Protein AF-A0A2M8ESU0-F1 (afdb_monomer_lite)

InterPro domains:
  IPR000792 Transcription regulator LuxR, C-terminal [PF00196] (25-89)
  IPR000792 Transcription regulator LuxR, C-terminal [PR00038] (26-40)
  IPR000792 Transcription regulator LuxR, C-terminal [PR00038] (40-56)
  IPR000792 Transcription regulator LuxR, C-terminal [PR00038] (56-68)
  IPR000792 Transcription regulator LuxR, C-terminal [PS50043] (19-93)
  IPR000792 Transcription regulator LuxR, C-terminal [SM00421] (23-89)
  IPR000792 Transcription regulator LuxR, C-terminal [cd06170] (26-91)
  IPR016032 Signal transduction response regulator, C-terminal effector [SSF46894] (18-96)
  IPR036388 Winged helix-like DNA-binding domain superfamily [G3DSA:1.10.10.10] (21-96)

Secondary structure (DSSP, 8-state):
--------------------S---SS-HHHHHHHHHHHTT--HHHHHHHHTS-HHHHHHHHT--S-TT----HHHHHT-SSHHHHHHHHHHTTSS-GGG-

pLDDT: mean 72.71, std 17.54, range [35.94, 91.88]

Foldseek 3Di:
DDDDDDDDDDDDPDPDPDDDDDDPLDDPLLLLLLLCVLVVDQLCRSCVVVVHHSVVSVCQQQDDPDPPPRGHLCVSQVHDDSVSSSVSCCVVVSDPPVSD

Sequence (100 aa):
MTFIEGEPILRQAETSELSGGEKPLLTPQDREILKLAARGLSNRQIGKELGIAQQTVKNHFSQRFEATGRGGIFEKLGVQSRTEAVIKAIRLGYIKIEEI

Structure (mmCIF, N/CA/C/O backbone):
data_AF-A0A2M8ESU0-F1
#
_entry.id   AF-A0A2M8ESU0-F1
#
loop_
_atom_site.group_PDB
_atom_site.id
_atom_site.type_symbol
_atom_site.label_atom_id
_atom_site.label_alt_id
_atom_site.label_comp_id
_atom_site.label_asym_id
_atom_site.label_entity_id
_atom_site.label_seq_id
_atom_site.pdbx_PDB_ins_code
_atom_site.Cartn_x
_atom_site.Cartn_y
_atom_site.Cartn_z
_atom_site.occupancy
_atom_site.B_iso_or_equiv
_atom_site.auth_seq_id
_atom_site.auth_comp_id
_atom_site.auth_asym_id
_atom_site.auth_atom_id
_atom_site.pdbx_PDB_model_num
ATOM 1 N N . MET A 1 1 ? -14.004 -62.456 13.436 1.00 39.44 1 MET A N 1
ATOM 2 C CA . MET A 1 1 ? -13.439 -62.537 12.073 1.00 39.44 1 MET A CA 1
ATOM 3 C C . MET A 1 1 ? -13.987 -61.345 11.312 1.00 39.44 1 MET A C 1
ATOM 5 O O . MET A 1 1 ? -15.188 -61.286 11.096 1.00 39.44 1 MET A O 1
ATOM 9 N N . THR A 1 2 ? -13.148 -60.337 11.086 1.00 37.50 2 THR A N 1
ATOM 10 C CA . THR A 1 2 ? -13.550 -59.008 10.606 1.00 37.50 2 THR A CA 1
ATOM 11 C C . THR A 1 2 ? -13.643 -59.011 9.084 1.00 37.50 2 THR A C 1
ATOM 13 O O . THR A 1 2 ? -12.663 -59.339 8.421 1.00 37.50 2 THR A O 1
ATOM 16 N N . PHE A 1 3 ? -14.813 -58.651 8.559 1.00 47.41 3 PHE A N 1
ATOM 17 C CA . PHE A 1 3 ? -15.041 -58.355 7.148 1.00 47.41 3 PHE A CA 1
ATOM 18 C C . PHE A 1 3 ? -15.079 -56.834 6.955 1.00 47.41 3 PHE A C 1
ATOM 20 O O . PHE A 1 3 ? -15.617 -56.103 7.785 1.00 47.41 3 PHE A O 1
ATOM 27 N N . ILE A 1 4 ? -14.444 -56.405 5.873 1.00 57.47 4 ILE A N 1
ATOM 28 C CA . ILE A 1 4 ? -14.199 -55.042 5.393 1.00 57.47 4 ILE A CA 1
ATOM 29 C C . ILE A 1 4 ? -15.128 -54.821 4.198 1.00 57.47 4 ILE A C 1
ATOM 31 O O . ILE A 1 4 ? -15.107 -55.669 3.317 1.00 57.47 4 ILE A O 1
ATOM 35 N N . GLU A 1 5 ? -15.867 -53.709 4.144 1.00 48.69 5 GLU A N 1
ATOM 36 C CA . GLU A 1 5 ? -16.535 -53.176 2.938 1.00 48.69 5 GLU A CA 1
ATOM 37 C C . GLU A 1 5 ? -16.553 -51.629 3.022 1.00 48.69 5 GLU A C 1
ATOM 39 O O . GLU A 1 5 ? -16.657 -51.078 4.120 1.00 48.69 5 GLU A O 1
ATOM 44 N N . GLY A 1 6 ? -16.380 -50.963 1.870 1.00 46.53 6 GLY A N 1
ATOM 45 C CA . GLY A 1 6 ? -16.054 -49.537 1.655 1.00 46.53 6 GLY A CA 1
ATOM 46 C C . GLY A 1 6 ? -17.063 -48.504 2.183 1.00 46.53 6 GLY A C 1
ATOM 47 O O . GLY A 1 6 ? -18.104 -48.844 2.728 1.00 46.53 6 GLY A O 1
ATOM 48 N N . GLU A 1 7 ? -16.824 -47.193 2.116 1.00 55.31 7 GLU A N 1
ATOM 49 C CA . GLU A 1 7 ? -16.244 -46.368 1.043 1.00 55.31 7 GLU A CA 1
ATOM 50 C C . GLU A 1 7 ? -15.656 -45.049 1.618 1.00 55.31 7 GLU A C 1
ATOM 52 O O . GLU A 1 7 ? -15.979 -44.663 2.747 1.00 55.31 7 GLU A O 1
ATOM 57 N N . PRO A 1 8 ? -14.805 -44.328 0.859 1.00 52.59 8 PRO A N 1
ATOM 58 C CA . PRO A 1 8 ? -14.076 -43.152 1.316 1.00 52.59 8 PRO A CA 1
ATOM 59 C C . PRO A 1 8 ? -14.917 -41.874 1.193 1.00 52.59 8 PRO A C 1
ATOM 61 O O . PRO A 1 8 ? -15.457 -41.566 0.132 1.00 52.59 8 PRO A O 1
ATOM 64 N N . ILE A 1 9 ? -14.944 -41.050 2.242 1.00 54.03 9 ILE A N 1
ATOM 65 C CA . ILE A 1 9 ? -15.384 -39.653 2.134 1.00 54.03 9 ILE A CA 1
ATOM 66 C C . ILE A 1 9 ? -14.164 -38.731 2.071 1.00 54.03 9 ILE A C 1
ATOM 68 O O . ILE A 1 9 ? -13.645 -38.260 3.078 1.00 54.03 9 ILE A O 1
ATOM 72 N N . LEU A 1 10 ? -13.698 -38.479 0.847 1.00 59.00 10 LEU A N 1
ATOM 73 C CA . LEU A 1 10 ? -12.914 -37.285 0.529 1.00 59.00 10 LEU A CA 1
ATOM 74 C C . LEU A 1 10 ? -13.850 -36.073 0.396 1.00 59.00 10 LEU A C 1
ATOM 76 O O . LEU A 1 10 ? -14.958 -36.211 -0.117 1.00 59.00 10 LEU A O 1
ATOM 80 N N . ARG A 1 11 ? -13.314 -34.886 0.720 1.00 52.31 11 ARG A N 1
ATOM 81 C CA . ARG A 1 11 ? -13.920 -33.533 0.781 1.00 52.31 11 ARG A CA 1
ATOM 82 C C . ARG A 1 11 ? -14.453 -33.222 2.177 1.00 52.31 11 ARG A C 1
ATOM 84 O O . ARG A 1 11 ? -15.572 -33.566 2.509 1.00 52.31 11 ARG A O 1
ATOM 91 N N . GLN A 1 12 ? -13.704 -32.512 3.006 1.00 46.97 12 GLN A N 1
ATOM 92 C CA . GLN A 1 12 ? -13.191 -31.188 2.670 1.00 46.97 12 GLN A CA 1
ATOM 93 C C . GLN A 1 12 ? -11.705 -31.096 3.003 1.00 46.97 12 GLN A C 1
ATOM 95 O O . GLN A 1 12 ? -11.319 -31.149 4.164 1.00 46.97 12 GLN A O 1
ATOM 100 N N . ALA A 1 13 ? -10.883 -30.942 1.965 1.00 44.47 13 ALA A N 1
ATOM 101 C CA . ALA A 1 13 ? -9.545 -30.406 2.122 1.00 44.47 13 ALA A CA 1
ATOM 102 C C . ALA A 1 13 ? -9.678 -29.053 2.830 1.00 44.47 13 ALA A C 1
ATOM 104 O O . ALA A 1 13 ? -10.224 -28.111 2.258 1.00 44.47 13 ALA A O 1
ATOM 105 N N . GLU A 1 14 ? -9.320 -29.018 4.111 1.00 45.72 14 GLU A N 1
ATOM 106 C CA . GLU A 1 14 ? -8.211 -28.216 4.633 1.00 45.72 14 GLU A CA 1
ATOM 107 C C . GLU A 1 14 ? -7.811 -27.054 3.713 1.00 45.72 14 GLU A C 1
ATOM 109 O O . GLU A 1 14 ? -6.707 -26.978 3.175 1.00 45.72 14 GLU A O 1
ATOM 114 N N . THR A 1 15 ? -8.732 -26.120 3.487 1.00 45.09 15 THR A N 1
ATOM 115 C CA . THR A 1 15 ? -8.370 -24.854 2.874 1.00 45.09 15 THR A CA 1
ATOM 116 C C . THR A 1 15 ? -7.737 -23.991 3.947 1.00 45.09 15 THR A C 1
ATOM 118 O O . THR A 1 15 ? -8.431 -23.350 4.735 1.00 45.09 15 THR A O 1
ATOM 121 N N . SER A 1 16 ? -6.410 -23.934 3.857 1.00 49.97 16 SER A N 1
ATOM 122 C CA . SER A 1 16 ? -5.547 -22.850 4.318 1.00 49.97 16 SER A CA 1
ATOM 123 C C . SER A 1 16 ? -4.972 -22.974 5.728 1.00 49.97 16 SER A C 1
ATOM 125 O O . SER A 1 16 ? -4.952 -22.004 6.484 1.00 49.97 16 SER A O 1
ATOM 127 N N . GLU A 1 17 ? -4.345 -24.113 6.013 1.00 48.38 17 GLU A N 1
ATOM 128 C CA . GLU A 1 17 ? -3.097 -24.103 6.780 1.00 48.38 17 GLU A CA 1
ATOM 129 C C . GLU A 1 17 ? -1.933 -23.691 5.855 1.00 48.38 17 GLU A C 1
ATOM 131 O O . GLU A 1 17 ? -1.261 -24.502 5.227 1.00 48.38 17 GLU A O 1
ATOM 136 N N . LEU A 1 18 ? -1.727 -22.380 5.739 1.00 52.53 18 LEU A N 1
ATOM 137 C CA . LEU A 1 18 ? -0.484 -21.728 5.315 1.00 52.53 18 LEU A CA 1
ATOM 138 C C . LEU A 1 18 ? -0.310 -20.584 6.321 1.00 52.53 18 LEU A C 1
ATOM 140 O O . LEU A 1 18 ? -1.234 -19.800 6.500 1.00 52.53 18 LEU A O 1
ATOM 144 N N . SER A 1 19 ? 0.784 -20.342 7.020 1.00 46.31 19 SER A N 1
ATOM 145 C CA . SER A 1 19 ? 2.117 -20.918 7.127 1.00 46.31 19 SER A CA 1
ATOM 146 C C . SER A 1 19 ? 2.690 -20.280 8.407 1.00 46.31 19 SER A C 1
ATOM 148 O O . SER A 1 19 ? 2.270 -19.184 8.792 1.00 46.31 19 SER A O 1
ATOM 150 N N . GLY A 1 20 ? 3.588 -20.968 9.108 1.00 35.94 20 GLY A N 1
ATOM 151 C CA . GLY A 1 20 ? 4.032 -20.609 10.454 1.00 35.94 20 GLY A CA 1
ATOM 152 C C . GLY A 1 20 ? 4.601 -19.193 10.622 1.00 35.94 20 GLY A C 1
ATOM 153 O O . GLY A 1 20 ? 5.204 -18.638 9.717 1.00 35.94 20 GLY A O 1
ATOM 154 N N . GLY A 1 21 ? 4.427 -18.641 11.827 1.00 37.91 21 GLY A N 1
ATOM 155 C CA . GLY A 1 21 ? 5.439 -17.879 12.578 1.00 37.91 21 GLY A CA 1
ATOM 156 C C . GLY A 1 21 ? 6.119 -16.639 11.980 1.00 37.91 21 GLY A C 1
ATOM 157 O O . GLY A 1 21 ? 6.928 -16.032 12.679 1.00 37.91 21 GLY A O 1
ATOM 158 N N . GLU A 1 22 ? 5.820 -16.216 10.758 1.00 42.72 22 GLU A N 1
ATOM 159 C CA . GLU A 1 22 ? 6.433 -15.048 10.130 1.00 42.72 22 GLU A CA 1
ATOM 160 C C . GLU A 1 22 ? 5.439 -13.886 10.142 1.00 42.72 22 GLU A C 1
ATOM 162 O O . GLU A 1 22 ? 4.298 -14.000 9.690 1.00 42.72 22 GLU A O 1
ATOM 167 N N . LYS A 1 23 ? 5.848 -12.739 10.698 1.00 51.38 23 LYS A N 1
ATOM 168 C CA . LYS A 1 23 ? 5.019 -11.527 10.672 1.00 51.38 23 LYS A CA 1
ATOM 169 C C . LYS A 1 23 ? 4.596 -11.261 9.223 1.00 51.38 23 LYS A C 1
ATOM 171 O O . LYS A 1 23 ? 5.471 -11.237 8.358 1.00 51.38 23 LYS A O 1
ATOM 176 N N . PRO A 1 24 ? 3.305 -11.010 8.945 1.00 57.66 24 PRO A N 1
ATOM 177 C CA . PRO A 1 24 ? 2.861 -10.779 7.581 1.00 57.66 24 PRO A CA 1
ATOM 178 C C . PRO A 1 24 ? 3.644 -9.599 6.995 1.00 57.66 24 PRO A C 1
ATOM 180 O O . PRO A 1 24 ? 3.640 -8.502 7.561 1.00 57.66 24 PRO A O 1
ATOM 183 N N . LEU A 1 25 ? 4.339 -9.848 5.878 1.00 69.31 25 LEU A N 1
ATOM 184 C CA . LEU A 1 25 ? 5.132 -8.845 5.158 1.00 69.31 25 LEU A CA 1
ATOM 185 C C . LEU A 1 25 ? 4.279 -7.616 4.817 1.00 69.31 25 LEU A C 1
ATOM 187 O O . LEU A 1 25 ? 4.773 -6.495 4.872 1.00 69.31 25 LEU A O 1
ATOM 191 N N . LEU A 1 26 ? 2.987 -7.821 4.534 1.00 74.12 26 LEU A N 1
ATOM 192 C CA . LEU A 1 26 ? 2.003 -6.775 4.260 1.00 74.12 26 LEU A CA 1
ATOM 193 C C . LEU A 1 26 ? 1.067 -6.533 5.448 1.00 74.12 26 LEU A C 1
ATOM 195 O O . LEU A 1 26 ? 0.476 -7.468 6.001 1.00 74.12 26 LEU A O 1
ATOM 199 N N . THR A 1 27 ? 0.851 -5.260 5.780 1.00 81.25 27 THR A N 1
ATOM 200 C CA . THR A 1 27 ? -0.163 -4.865 6.766 1.00 81.25 27 THR A CA 1
ATOM 201 C C . THR A 1 27 ? -1.581 -5.089 6.211 1.00 81.25 27 THR A C 1
ATOM 203 O O . THR A 1 27 ? -1.762 -5.206 4.996 1.00 81.25 27 THR A O 1
ATOM 206 N N . PRO A 1 28 ? -2.624 -5.142 7.060 1.00 80.00 28 PRO A N 1
ATOM 207 C CA . PRO A 1 28 ? -4.008 -5.212 6.587 1.00 80.00 28 PRO A CA 1
ATOM 208 C C . PRO A 1 28 ? -4.381 -4.072 5.630 1.00 80.00 28 PRO A C 1
ATOM 210 O O . PRO A 1 28 ? -5.050 -4.313 4.631 1.00 80.00 28 PRO A O 1
ATOM 213 N N . GLN A 1 29 ? -3.887 -2.858 5.892 1.00 80.94 29 GLN A N 1
ATOM 214 C CA . GLN A 1 29 ? -4.101 -1.702 5.019 1.00 80.94 29 GLN A CA 1
ATOM 215 C C . GLN A 1 29 ? -3.400 -1.868 3.669 1.00 80.94 29 GLN A C 1
ATOM 217 O O . GLN A 1 29 ? -3.984 -1.556 2.635 1.00 80.94 29 GLN A O 1
ATOM 222 N N . ASP A 1 30 ? -2.179 -2.409 3.658 1.00 83.50 30 ASP A N 1
ATOM 223 C CA . ASP A 1 30 ? -1.448 -2.678 2.416 1.00 83.50 30 ASP A CA 1
ATOM 224 C C . ASP A 1 30 ? -2.202 -3.675 1.525 1.00 83.50 30 ASP A C 1
ATOM 226 O O . ASP A 1 30 ? -2.274 -3.494 0.307 1.00 83.50 30 ASP A O 1
ATOM 230 N N . ARG A 1 31 ? -2.801 -4.710 2.132 1.00 86.31 31 ARG A N 1
ATOM 231 C CA . ARG A 1 31 ? -3.641 -5.675 1.409 1.00 86.31 31 ARG A CA 1
ATOM 232 C C . ARG A 1 31 ? -4.863 -5.000 0.805 1.00 86.31 31 ARG A C 1
ATOM 234 O O . ARG A 1 31 ? -5.148 -5.225 -0.364 1.00 86.31 31 ARG A O 1
ATOM 241 N N . GLU A 1 32 ? -5.544 -4.150 1.565 1.00 87.19 32 GLU A N 1
ATOM 242 C CA . GLU A 1 32 ? -6.734 -3.449 1.079 1.00 87.19 32 GLU A CA 1
ATOM 243 C C . GLU A 1 32 ? -6.406 -2.500 -0.082 1.00 87.19 32 GLU A C 1
ATOM 245 O O . GLU A 1 32 ? -7.063 -2.514 -1.123 1.00 87.19 32 GLU A O 1
ATOM 250 N N . ILE A 1 33 ? -5.312 -1.746 0.039 1.00 89.31 33 ILE A N 1
ATOM 251 C CA . ILE A 1 33 ? -4.809 -0.886 -1.037 1.00 89.31 33 ILE A CA 1
ATOM 252 C C . ILE A 1 33 ? -4.494 -1.710 -2.286 1.00 89.31 33 ILE A C 1
ATOM 254 O O . ILE A 1 33 ? -4.841 -1.293 -3.393 1.00 89.31 33 ILE A O 1
ATOM 258 N N . LEU A 1 34 ? -3.867 -2.879 -2.135 1.00 88.06 34 LEU A N 1
ATOM 259 C CA . LEU A 1 34 ? -3.577 -3.753 -3.267 1.00 88.06 34 LEU A CA 1
ATOM 260 C C . LEU A 1 34 ? -4.835 -4.381 -3.884 1.00 88.06 34 LEU A C 1
ATOM 262 O O . LEU A 1 34 ? -4.869 -4.520 -5.104 1.00 88.06 34 LEU A O 1
ATOM 266 N N . LYS A 1 35 ? -5.868 -4.716 -3.100 1.00 89.94 35 LYS A N 1
ATOM 267 C CA . LYS A 1 35 ? -7.157 -5.216 -3.622 1.00 89.94 35 LYS A CA 1
ATOM 268 C C . LYS A 1 35 ? -7.826 -4.180 -4.513 1.00 89.94 35 LYS A C 1
ATOM 270 O O . LYS A 1 35 ? -8.145 -4.445 -5.671 1.00 89.94 35 LYS A O 1
ATOM 275 N N . LEU A 1 36 ? -7.961 -2.958 -4.003 1.00 90.19 36 LEU A N 1
ATOM 276 C CA . LEU A 1 36 ? -8.507 -1.841 -4.772 1.00 90.19 36 LEU A CA 1
ATOM 277 C C . LEU A 1 36 ? -7.616 -1.519 -5.980 1.00 90.19 36 LEU A C 1
ATOM 279 O O . LEU A 1 36 ? -8.102 -1.161 -7.055 1.00 90.19 36 LEU A O 1
ATOM 283 N N . ALA A 1 37 ? -6.302 -1.696 -5.839 1.00 88.69 37 ALA A N 1
ATOM 284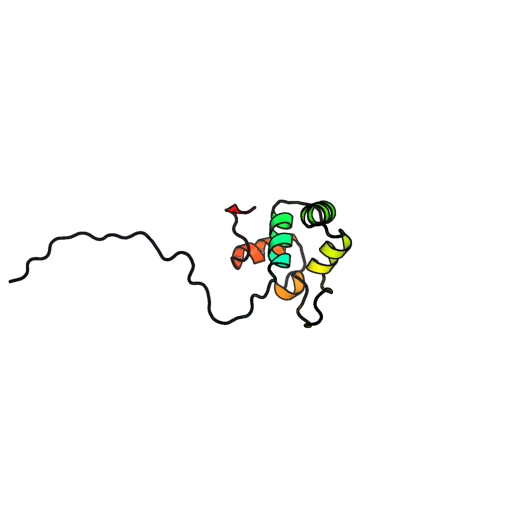 C CA . ALA A 1 37 ? -5.388 -1.524 -6.950 1.00 88.69 37 ALA A CA 1
ATOM 285 C C . ALA A 1 37 ? -5.557 -2.593 -8.040 1.00 88.69 37 ALA A C 1
ATOM 287 O O . ALA A 1 37 ? -5.450 -2.256 -9.224 1.00 88.69 37 ALA A O 1
ATOM 288 N N . ALA A 1 38 ? -5.833 -3.836 -7.652 1.00 88.81 38 ALA A N 1
ATOM 289 C CA . ALA A 1 38 ? -6.096 -4.956 -8.544 1.00 88.81 38 ALA A CA 1
ATOM 290 C C . ALA A 1 38 ? -7.420 -4.777 -9.307 1.00 88.81 38 ALA A C 1
ATOM 292 O O . ALA A 1 38 ? -7.468 -5.046 -10.502 1.00 88.81 38 ALA A O 1
ATOM 293 N N . ARG A 1 39 ? -8.430 -4.175 -8.664 1.00 88.00 39 ARG A N 1
ATOM 294 C CA . ARG A 1 39 ? -9.694 -3.715 -9.279 1.00 88.00 39 ARG A CA 1
ATOM 295 C C . ARG A 1 39 ? -9.534 -2.590 -10.311 1.00 88.00 39 ARG A C 1
ATOM 297 O O . ARG A 1 39 ? -10.508 -2.137 -10.903 1.00 88.00 39 ARG A O 1
ATOM 304 N N . GLY A 1 40 ? -8.318 -2.073 -10.497 1.00 88.75 40 GLY A N 1
ATOM 305 C CA . GLY A 1 40 ? -8.035 -0.992 -11.440 1.00 88.75 40 GLY A CA 1
ATOM 306 C C . GLY A 1 40 ? -8.299 0.420 -10.904 1.00 88.75 40 GLY A C 1
ATOM 307 O O . GLY A 1 40 ? -8.201 1.380 -11.668 1.00 88.75 40 GLY A O 1
ATOM 308 N N . LEU A 1 41 ? -8.571 0.606 -9.604 1.00 90.50 41 LEU A N 1
ATOM 309 C CA . LEU A 1 41 ? -8.858 1.939 -9.056 1.00 90.50 41 LEU A CA 1
ATOM 310 C C . LEU A 1 41 ? -7.607 2.826 -9.045 1.00 90.50 41 LEU A C 1
ATOM 312 O O . LEU A 1 41 ? -6.546 2.448 -8.548 1.00 90.50 41 LEU A O 1
ATOM 316 N N . SER A 1 42 ? -7.710 4.061 -9.524 1.00 89.75 42 SER A N 1
ATOM 317 C CA . SER A 1 42 ? -6.629 5.046 -9.395 1.00 89.75 42 SER A CA 1
ATOM 318 C C . SER A 1 42 ? -6.320 5.356 -7.924 1.00 89.75 42 SER A C 1
ATOM 320 O O . SER A 1 42 ? -7.184 5.239 -7.060 1.00 89.75 42 SER A O 1
ATOM 322 N N . ASN A 1 43 ? -5.119 5.857 -7.616 1.00 88.19 43 ASN A N 1
ATOM 323 C CA . ASN A 1 43 ? -4.754 6.225 -6.236 1.00 88.19 43 ASN A CA 1
ATOM 324 C C . ASN A 1 43 ? -5.723 7.254 -5.621 1.00 88.19 43 ASN A C 1
ATOM 326 O O . ASN A 1 43 ? -5.885 7.306 -4.406 1.00 88.19 43 ASN A O 1
ATOM 330 N N . ARG A 1 44 ? -6.373 8.076 -6.458 1.00 89.75 44 ARG A N 1
ATOM 331 C CA . ARG A 1 44 ? -7.415 9.015 -6.027 1.00 89.75 44 ARG A CA 1
ATOM 332 C C . ARG A 1 44 ? -8.697 8.287 -5.618 1.00 89.75 44 ARG A C 1
ATOM 334 O O . ARG A 1 44 ? -9.300 8.671 -4.625 1.00 89.75 44 ARG A O 1
ATOM 341 N N . GLN A 1 45 ? -9.111 7.267 -6.369 1.00 91.88 45 GLN A N 1
ATOM 342 C CA . GLN A 1 45 ? -10.274 6.437 -6.035 1.00 91.88 45 GLN A CA 1
ATOM 343 C C . GLN A 1 45 ? -10.004 5.572 -4.803 1.00 91.88 45 GLN A C 1
ATOM 345 O O . GLN A 1 45 ? -10.825 5.567 -3.899 1.00 91.88 45 GLN A O 1
ATOM 350 N N . ILE A 1 46 ? -8.824 4.950 -4.716 1.00 90.75 46 ILE A N 1
ATOM 351 C CA . ILE A 1 46 ? -8.387 4.201 -3.526 1.00 90.75 46 ILE A CA 1
ATOM 352 C C . ILE A 1 46 ? -8.431 5.100 -2.284 1.00 90.75 46 ILE A C 1
ATOM 354 O O . ILE A 1 46 ? -8.953 4.704 -1.250 1.00 90.75 46 ILE A O 1
ATOM 358 N N . GLY A 1 47 ? -7.928 6.335 -2.391 1.00 88.81 47 GLY A N 1
ATOM 359 C CA . GLY A 1 47 ? -7.977 7.291 -1.286 1.00 88.81 47 GLY A CA 1
ATOM 360 C C . GLY A 1 47 ? -9.406 7.639 -0.866 1.00 88.81 47 GLY A C 1
ATOM 361 O O . GLY A 1 47 ? -9.695 7.687 0.323 1.00 88.81 47 GLY A O 1
ATOM 362 N N . LYS A 1 48 ? -10.319 7.819 -1.830 1.00 91.88 48 LYS A N 1
ATOM 363 C CA . LYS A 1 48 ? -11.741 8.047 -1.536 1.00 91.88 48 LYS A CA 1
ATOM 364 C C . LYS A 1 48 ? -12.387 6.860 -0.820 1.00 9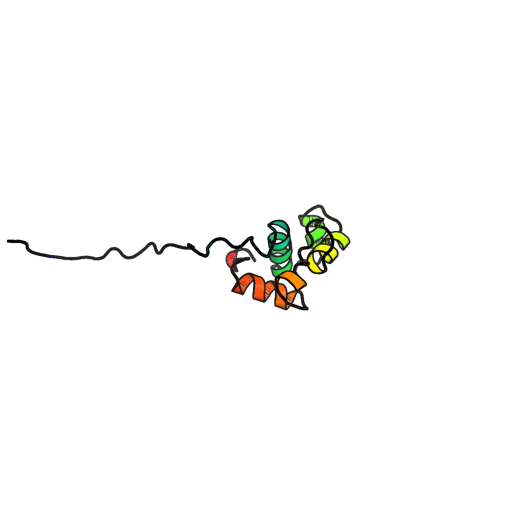1.88 48 LYS A C 1
ATOM 366 O O . LYS A 1 48 ? -13.096 7.091 0.148 1.00 91.88 48 LYS A O 1
ATOM 371 N N . GLU A 1 49 ? -12.124 5.637 -1.276 1.00 90.06 49 GLU A N 1
ATOM 372 C CA . GLU A 1 49 ? -12.680 4.409 -0.689 1.00 90.06 49 GLU A CA 1
ATOM 373 C C . GLU A 1 49 ? -12.191 4.193 0.750 1.00 90.06 49 GLU A C 1
ATOM 375 O O . GLU A 1 49 ? -12.954 3.829 1.635 1.00 90.06 49 GLU A O 1
ATOM 380 N N . LEU A 1 50 ? -10.912 4.484 1.004 1.00 86.56 50 LEU A N 1
ATOM 381 C CA . LEU A 1 50 ? -10.284 4.299 2.314 1.00 86.56 50 LEU A CA 1
ATOM 382 C C . LEU A 1 50 ? -10.374 5.531 3.228 1.00 86.56 50 LEU A C 1
ATOM 384 O O . LEU A 1 50 ? -9.870 5.495 4.348 1.00 86.56 50 LEU A O 1
ATOM 388 N N . GLY A 1 51 ? -10.958 6.638 2.761 1.00 88.44 51 GLY A N 1
ATOM 389 C CA . GLY A 1 51 ? -11.017 7.896 3.512 1.00 88.44 51 GLY A CA 1
ATOM 390 C C . GLY A 1 51 ? -9.651 8.559 3.755 1.00 88.44 51 GLY A C 1
ATOM 391 O O . GLY A 1 51 ? -9.501 9.321 4.708 1.00 88.44 51 GLY A O 1
ATOM 392 N N . ILE A 1 52 ? -8.647 8.288 2.913 1.00 86.50 52 ILE A N 1
ATOM 393 C CA . ILE A 1 52 ? -7.283 8.835 3.024 1.00 86.50 52 ILE A CA 1
ATOM 394 C C . ILE A 1 52 ? -6.897 9.674 1.800 1.00 86.50 52 ILE A C 1
ATOM 396 O O . ILE A 1 52 ? -7.439 9.538 0.704 1.00 86.50 52 ILE A O 1
ATOM 400 N N . ALA A 1 53 ? -5.903 10.549 1.950 1.00 88.75 53 ALA A N 1
ATOM 401 C CA . ALA A 1 53 ? -5.417 11.344 0.828 1.00 88.75 53 ALA A CA 1
ATOM 402 C C . ALA A 1 53 ? -4.760 10.461 -0.251 1.00 88.75 53 ALA A C 1
ATOM 404 O O . ALA A 1 53 ? -4.046 9.503 0.046 1.00 88.75 53 ALA A O 1
ATOM 405 N N . GLN A 1 54 ? -4.905 10.841 -1.526 1.00 89.44 54 GLN A N 1
ATOM 406 C CA . GLN A 1 54 ? -4.216 10.179 -2.646 1.00 89.44 54 GLN A CA 1
ATOM 407 C C . GLN A 1 54 ? -2.695 10.101 -2.426 1.00 89.44 54 GLN A C 1
ATOM 409 O O . GLN A 1 54 ? -2.052 9.127 -2.823 1.00 89.44 54 GLN A O 1
ATOM 414 N N . GLN A 1 55 ? -2.112 11.135 -1.816 1.00 86.62 55 GLN A N 1
ATOM 415 C CA . GLN A 1 55 ? -0.693 11.148 -1.482 1.00 86.62 55 GLN A CA 1
ATOM 416 C C . GLN A 1 55 ? -0.355 10.084 -0.432 1.00 86.62 55 GLN A C 1
ATOM 418 O O . GLN A 1 55 ? 0.667 9.423 -0.563 1.00 86.62 55 GLN A O 1
ATOM 423 N N . THR A 1 56 ? -1.234 9.842 0.542 1.00 86.25 56 THR A N 1
ATOM 424 C CA . THR A 1 56 ? -1.089 8.750 1.512 1.00 86.25 56 THR A CA 1
ATOM 425 C C . THR A 1 56 ? -1.092 7.397 0.807 1.00 86.25 56 THR A C 1
ATOM 427 O O . THR A 1 56 ? -0.207 6.591 1.064 1.00 86.25 56 THR A O 1
ATOM 430 N N . VAL A 1 57 ? -1.980 7.176 -0.171 1.00 85.75 57 VAL A N 1
ATOM 431 C CA . VAL A 1 57 ? -1.969 5.947 -0.993 1.00 85.75 57 VAL A CA 1
ATOM 432 C C . VAL A 1 57 ? -0.635 5.774 -1.727 1.00 85.75 57 VAL A C 1
ATOM 434 O O . VAL A 1 57 ? -0.050 4.695 -1.682 1.00 85.75 57 VAL A O 1
ATOM 437 N N . LYS A 1 58 ? -0.109 6.832 -2.366 1.00 85.31 58 LYS A N 1
ATOM 438 C CA . LYS A 1 58 ? 1.236 6.796 -2.978 1.00 85.31 58 LYS A CA 1
ATOM 439 C C . LYS A 1 58 ? 2.308 6.435 -1.945 1.00 85.31 58 LYS A C 1
ATOM 441 O O . LYS A 1 58 ? 3.165 5.608 -2.230 1.00 85.31 58 LYS A O 1
ATOM 446 N N . ASN A 1 59 ? 2.223 7.006 -0.747 1.00 83.06 59 ASN A N 1
ATOM 447 C CA . ASN A 1 59 ? 3.162 6.745 0.340 1.00 83.06 59 ASN A CA 1
ATOM 448 C C . ASN A 1 59 ? 3.039 5.315 0.900 1.00 83.06 59 ASN A C 1
ATOM 450 O O . ASN A 1 59 ? 4.033 4.777 1.365 1.00 83.06 59 ASN A O 1
ATOM 454 N N . HIS A 1 60 ? 1.878 4.656 0.836 1.00 81.00 60 HIS A N 1
ATOM 455 C CA . HIS A 1 60 ? 1.768 3.229 1.179 1.00 81.00 60 HIS A CA 1
ATOM 456 C C . HIS A 1 60 ? 2.529 2.350 0.175 1.00 81.00 60 HIS A C 1
ATOM 458 O O . HIS A 1 60 ? 3.301 1.473 0.569 1.00 81.00 60 HIS A O 1
ATOM 464 N N . PHE A 1 61 ? 2.391 2.630 -1.126 1.00 81.62 61 PHE A N 1
ATOM 465 C CA . PHE A 1 61 ? 3.174 1.942 -2.159 1.00 81.62 61 PHE A CA 1
ATOM 466 C C . PHE A 1 61 ? 4.681 2.198 -2.008 1.00 81.62 61 PHE A C 1
ATOM 468 O O . PHE A 1 61 ? 5.474 1.256 -2.036 1.00 81.62 61 PHE A O 1
ATOM 475 N N . SER A 1 62 ? 5.054 3.463 -1.803 1.00 74.44 62 SER A N 1
ATOM 476 C CA . SER A 1 62 ? 6.435 3.959 -1.795 1.00 74.44 62 SER A CA 1
ATOM 477 C C . SER A 1 62 ? 7.058 4.133 -0.411 1.00 74.44 62 SER A C 1
ATOM 479 O O . SER A 1 62 ? 8.091 4.777 -0.329 1.00 74.44 62 SER A O 1
ATOM 481 N N . GLN A 1 63 ? 6.485 3.559 0.648 1.00 64.12 63 GLN A N 1
ATOM 482 C CA . GLN A 1 63 ? 6.870 3.748 2.057 1.00 64.12 63 GLN A CA 1
ATOM 483 C C . GLN A 1 63 ? 6.663 5.165 2.627 1.00 64.12 63 GLN A C 1
ATOM 485 O O . GLN A 1 63 ? 6.959 6.158 1.970 1.00 64.12 63 GLN A O 1
ATOM 490 N N . ARG A 1 64 ? 6.196 5.247 3.888 1.00 49.16 64 ARG A N 1
ATOM 491 C CA . ARG A 1 64 ? 6.688 6.182 4.940 1.00 49.16 64 ARG A CA 1
ATOM 492 C C . ARG A 1 64 ? 5.848 6.253 6.225 1.00 49.16 64 ARG A C 1
ATOM 494 O O . ARG A 1 64 ? 6.199 7.037 7.097 1.00 49.16 64 ARG A O 1
ATOM 501 N N . PHE A 1 65 ? 4.777 5.474 6.389 1.00 49.00 65 PHE A N 1
ATOM 502 C CA . PHE A 1 65 ? 3.853 5.684 7.517 1.00 49.00 65 PHE A CA 1
ATOM 503 C C . PHE A 1 65 ? 3.960 4.725 8.710 1.00 49.00 65 PHE A C 1
ATOM 505 O O . PHE A 1 65 ? 3.067 4.724 9.549 1.00 49.00 65 PHE A O 1
ATOM 512 N N . GLU A 1 66 ? 5.051 3.970 8.863 1.00 42.66 66 GLU A N 1
ATOM 513 C CA . GLU A 1 66 ? 5.258 3.184 10.085 1.00 42.66 66 GLU A CA 1
ATOM 514 C C . GLU A 1 66 ? 6.589 3.539 10.754 1.00 42.66 66 GLU A C 1
ATOM 516 O O . GLU A 1 66 ? 7.659 3.428 10.154 1.00 42.66 66 GLU A O 1
ATOM 521 N N . ALA A 1 67 ? 6.517 3.924 12.031 1.00 43.03 67 ALA A N 1
ATOM 522 C CA . ALA A 1 67 ? 7.657 4.200 12.910 1.00 43.03 67 ALA A CA 1
ATOM 523 C C . ALA A 1 67 ? 8.552 2.964 13.165 1.00 43.03 67 ALA A C 1
ATOM 525 O O . ALA A 1 67 ? 9.534 3.039 13.896 1.00 43.03 67 ALA A O 1
ATOM 526 N N . THR A 1 68 ? 8.211 1.818 12.570 1.00 49.81 68 THR A N 1
ATOM 527 C CA . THR A 1 68 ? 8.812 0.500 12.811 1.00 49.81 68 THR A CA 1
ATOM 528 C C . THR A 1 68 ? 9.764 0.056 11.688 1.00 49.81 68 THR A C 1
ATOM 530 O O . THR A 1 68 ? 10.251 -1.071 11.716 1.00 49.81 68 THR A O 1
ATOM 533 N N . GLY A 1 69 ? 10.056 0.919 10.702 1.00 49.31 69 GLY A N 1
ATOM 534 C CA . GLY A 1 69 ? 11.135 0.690 9.726 1.00 49.31 69 GLY A CA 1
ATOM 535 C C . GLY A 1 69 ? 10.905 -0.476 8.757 1.00 49.31 69 GLY A C 1
ATOM 536 O O . GLY A 1 69 ? 11.866 -1.080 8.291 1.00 49.31 69 GLY A O 1
ATOM 537 N N . ARG A 1 70 ? 9.645 -0.825 8.466 1.00 56.56 70 ARG A N 1
ATOM 538 C CA . ARG A 1 70 ? 9.307 -1.838 7.457 1.00 56.56 70 ARG A CA 1
ATOM 539 C C . ARG A 1 70 ? 8.932 -1.156 6.151 1.00 56.56 70 ARG A C 1
ATOM 541 O O . ARG A 1 70 ? 8.097 -0.256 6.156 1.00 56.56 70 ARG A O 1
ATOM 548 N N . GLY A 1 71 ? 9.532 -1.626 5.067 1.00 64.00 71 GLY A N 1
ATOM 549 C CA . GLY A 1 71 ? 9.383 -1.113 3.715 1.00 64.00 71 GLY A CA 1
ATOM 550 C C . GLY A 1 71 ? 7.961 -0.799 3.247 1.00 64.00 71 GLY A C 1
ATOM 551 O O . GLY A 1 71 ? 6.971 -1.291 3.787 1.00 64.00 71 GLY A O 1
ATOM 552 N N . GLY A 1 72 ? 7.837 -0.012 2.181 1.00 72.50 72 GLY A N 1
ATOM 553 C CA . GLY A 1 72 ? 6.574 0.162 1.452 1.00 72.50 72 GLY A CA 1
ATOM 554 C C . GLY A 1 72 ? 6.155 -1.132 0.760 1.00 72.50 72 GLY A C 1
ATOM 555 O O . GLY A 1 72 ? 6.933 -2.082 0.705 1.00 72.50 72 GLY A O 1
ATOM 556 N N . ILE A 1 73 ? 4.949 -1.180 0.191 1.00 79.50 73 ILE A N 1
ATOM 557 C CA . ILE A 1 73 ? 4.439 -2.382 -0.501 1.00 79.50 73 ILE A CA 1
ATOM 558 C C . ILE A 1 73 ? 5.435 -2.895 -1.552 1.00 79.50 73 ILE A C 1
ATOM 560 O O . ILE A 1 73 ? 5.652 -4.099 -1.668 1.00 79.50 73 ILE A O 1
ATOM 564 N N . PHE A 1 74 ? 6.074 -1.983 -2.285 1.00 82.94 74 PHE A N 1
ATOM 565 C CA . PHE A 1 74 ? 7.071 -2.328 -3.294 1.00 82.94 74 PHE A CA 1
ATOM 566 C C . PHE A 1 74 ? 8.332 -2.958 -2.710 1.00 82.94 74 PHE A C 1
ATOM 568 O O . PHE A 1 74 ? 8.825 -3.938 -3.254 1.00 82.94 74 PHE A O 1
ATOM 575 N N . GLU A 1 75 ? 8.813 -2.468 -1.571 1.00 80.38 75 GLU A N 1
ATOM 576 C CA . GLU A 1 75 ? 9.988 -3.036 -0.910 1.00 80.38 75 GLU A CA 1
ATOM 577 C C . GLU A 1 75 ? 9.651 -4.364 -0.219 1.00 80.38 75 GLU A C 1
ATOM 579 O O . GLU A 1 75 ? 10.357 -5.350 -0.407 1.00 80.38 75 GLU A O 1
ATOM 584 N N . LYS A 1 76 ? 8.506 -4.432 0.476 1.00 78.38 76 LYS A N 1
ATOM 585 C CA . LYS A 1 76 ? 7.978 -5.651 1.117 1.00 78.38 76 LYS A CA 1
ATOM 586 C C . LYS A 1 76 ? 7.782 -6.792 0.122 1.00 78.38 76 LYS A C 1
ATOM 588 O O . LYS A 1 76 ? 8.009 -7.950 0.457 1.00 78.38 76 LYS A O 1
ATOM 593 N N . LEU A 1 77 ? 7.347 -6.468 -1.095 1.00 80.19 77 LEU A N 1
ATOM 594 C CA . LEU A 1 77 ? 7.169 -7.440 -2.168 1.00 80.19 77 LEU A CA 1
ATOM 595 C C . LEU A 1 77 ? 8.392 -7.542 -3.087 1.00 80.19 77 LEU A C 1
ATOM 597 O O . LEU A 1 77 ? 8.410 -8.438 -3.922 1.00 80.19 77 LEU A O 1
ATOM 601 N N . GLY A 1 78 ? 9.412 -6.690 -2.974 1.00 80.81 78 GLY A N 1
ATOM 602 C CA . GLY A 1 78 ? 10.548 -6.653 -3.905 1.00 80.81 78 GLY A CA 1
ATOM 603 C C . GLY A 1 78 ? 10.115 -6.484 -5.367 1.00 80.81 78 GLY A C 1
ATOM 604 O O . GLY A 1 78 ? 10.510 -7.273 -6.225 1.00 80.81 78 GLY A O 1
ATOM 605 N N . VAL A 1 79 ? 9.230 -5.526 -5.630 1.00 84.56 79 VAL A N 1
ATOM 606 C CA . VAL A 1 79 ? 8.665 -5.202 -6.953 1.00 84.56 79 VAL A CA 1
ATOM 607 C C . VAL A 1 79 ? 8.852 -3.721 -7.244 1.00 84.56 79 VAL A C 1
ATOM 609 O O . VAL A 1 79 ? 9.031 -2.927 -6.324 1.00 84.56 79 VAL A O 1
ATOM 612 N N . GLN A 1 80 ? 8.783 -3.331 -8.514 1.00 80.12 80 GLN A N 1
ATOM 613 C CA . GLN A 1 80 ? 9.019 -1.940 -8.921 1.00 80.12 80 GLN A CA 1
ATOM 614 C C . GLN A 1 80 ? 7.773 -1.281 -9.510 1.00 80.12 80 GLN A C 1
ATOM 616 O O . GLN A 1 80 ? 7.718 -0.059 -9.651 1.00 80.12 80 GLN A O 1
ATOM 621 N N . SER A 1 81 ? 6.751 -2.074 -9.832 1.00 84.88 81 SER A N 1
ATOM 622 C CA . SER A 1 81 ? 5.505 -1.577 -10.400 1.00 84.88 81 SER A CA 1
ATOM 623 C C . SER A 1 81 ? 4.273 -2.052 -9.641 1.00 84.88 81 SER A C 1
ATOM 625 O O . SER A 1 81 ? 4.248 -3.088 -8.975 1.00 84.88 81 SER A O 1
ATOM 627 N N . ARG A 1 82 ? 3.191 -1.291 -9.805 1.00 85.81 82 ARG A N 1
ATOM 628 C CA . ARG A 1 82 ? 1.868 -1.627 -9.277 1.00 85.81 82 ARG A CA 1
ATOM 629 C C . ARG A 1 82 ? 1.352 -2.965 -9.812 1.00 85.81 82 ARG A C 1
ATOM 631 O O . ARG A 1 82 ? 0.794 -3.741 -9.045 1.00 85.81 82 ARG A O 1
ATOM 638 N N . THR A 1 83 ? 1.547 -3.238 -11.099 1.00 86.56 83 THR A N 1
ATOM 639 C CA . THR A 1 83 ? 1.108 -4.491 -11.726 1.00 86.56 83 THR A CA 1
ATOM 640 C C . THR A 1 83 ? 1.865 -5.682 -11.151 1.00 86.56 83 THR A C 1
ATOM 642 O O . THR A 1 83 ? 1.245 -6.666 -10.755 1.00 86.56 83 THR A O 1
ATOM 645 N N . GLU A 1 84 ? 3.189 -5.578 -11.019 1.00 85.62 84 GLU A N 1
ATOM 646 C CA . GLU A 1 84 ? 3.994 -6.614 -10.363 1.00 85.62 84 GLU A CA 1
ATOM 647 C C . GLU A 1 84 ? 3.581 -6.815 -8.905 1.00 85.62 84 GLU A C 1
ATOM 649 O O . GLU A 1 84 ? 3.487 -7.956 -8.457 1.00 85.62 84 GLU A O 1
ATOM 654 N N . ALA A 1 85 ? 3.289 -5.733 -8.175 1.00 86.62 85 ALA A N 1
ATOM 655 C CA . ALA A 1 85 ? 2.822 -5.810 -6.795 1.00 86.62 85 ALA A CA 1
ATOM 656 C C . ALA A 1 85 ? 1.507 -6.585 -6.676 1.00 86.62 85 ALA A C 1
ATOM 658 O O . ALA A 1 85 ? 1.396 -7.462 -5.824 1.00 86.62 85 ALA A O 1
ATOM 659 N N . VAL A 1 86 ? 0.541 -6.316 -7.558 1.00 87.31 86 VAL A N 1
ATOM 660 C CA . VAL A 1 86 ? -0.736 -7.042 -7.603 1.00 87.31 86 VAL A CA 1
ATOM 661 C C . VAL A 1 86 ? -0.514 -8.516 -7.940 1.00 87.31 86 VAL A C 1
ATOM 663 O O . VAL A 1 86 ? -0.969 -9.386 -7.201 1.00 87.31 86 VAL A O 1
ATOM 666 N N . ILE A 1 87 ? 0.239 -8.815 -9.003 1.00 88.06 87 ILE A N 1
ATOM 667 C CA . ILE A 1 87 ? 0.512 -10.199 -9.423 1.00 88.06 87 ILE A CA 1
ATOM 668 C C . ILE A 1 87 ? 1.211 -10.972 -8.304 1.00 88.06 87 ILE A C 1
ATOM 670 O O . ILE A 1 87 ? 0.847 -12.110 -8.007 1.00 88.06 87 ILE A O 1
ATOM 674 N N . LYS A 1 88 ? 2.213 -10.365 -7.663 1.00 87.12 88 LYS A N 1
ATOM 675 C CA . LYS A 1 88 ? 2.961 -11.007 -6.583 1.00 87.12 88 LYS A CA 1
ATOM 676 C C . LYS A 1 88 ? 2.108 -11.174 -5.330 1.00 87.12 88 LYS A C 1
ATOM 678 O O . LYS A 1 88 ? 2.183 -12.225 -4.707 1.00 87.12 88 LYS A O 1
ATOM 683 N N . ALA A 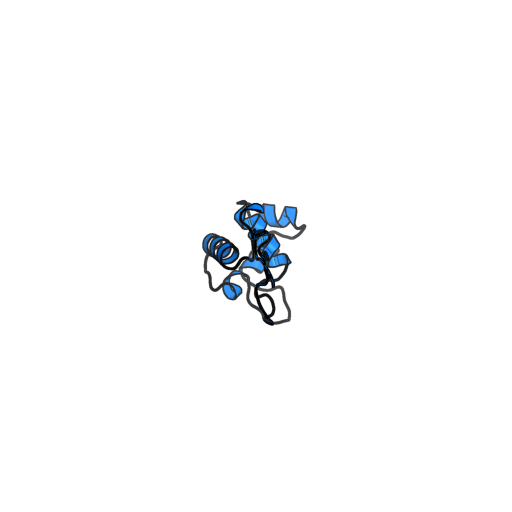1 89 ? 1.254 -10.208 -4.998 1.00 85.06 89 ALA A N 1
ATOM 684 C CA . ALA A 1 89 ? 0.318 -10.329 -3.884 1.00 85.06 89 ALA A CA 1
ATOM 685 C C . ALA A 1 89 ? -0.692 -11.469 -4.088 1.00 85.06 89 ALA A C 1
ATOM 687 O O . ALA A 1 89 ? -0.963 -12.204 -3.141 1.00 85.06 89 ALA A O 1
ATOM 688 N N . ILE A 1 90 ? -1.179 -11.670 -5.317 1.00 87.12 90 ILE A N 1
ATOM 689 C CA . ILE A 1 90 ? -2.030 -12.817 -5.670 1.00 87.12 90 ILE A CA 1
ATOM 690 C C . ILE A 1 90 ? -1.244 -14.129 -5.548 1.00 87.12 90 ILE A C 1
ATOM 692 O O . ILE A 1 90 ? -1.706 -15.068 -4.905 1.00 87.12 90 ILE A O 1
ATOM 696 N N . ARG A 1 91 ? -0.026 -14.193 -6.107 1.00 84.81 91 ARG A N 1
ATOM 697 C CA . ARG A 1 91 ? 0.832 -15.394 -6.039 1.00 84.81 91 ARG A CA 1
ATOM 698 C C . ARG A 1 91 ? 1.192 -15.800 -4.612 1.00 84.81 91 ARG A C 1
ATOM 700 O O . ARG A 1 91 ? 1.318 -16.986 -4.341 1.00 84.81 91 ARG A O 1
ATOM 707 N N . LEU A 1 92 ? 1.377 -14.824 -3.726 1.00 83.12 92 LEU A N 1
ATOM 708 C CA . LEU A 1 92 ? 1.6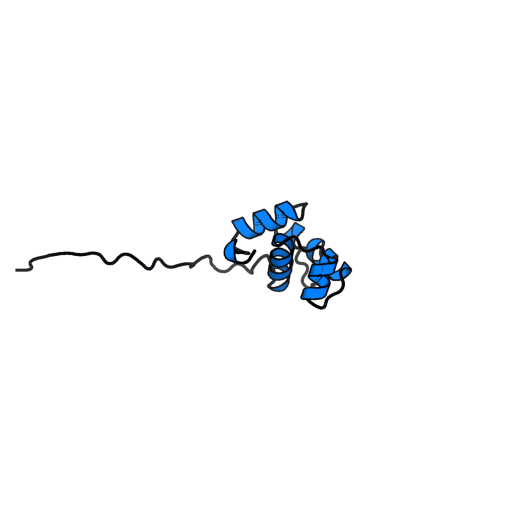81 -15.046 -2.311 1.00 83.12 92 LEU A CA 1
ATOM 709 C C . LEU A 1 92 ? 0.422 -15.292 -1.460 1.00 83.12 92 LEU A C 1
ATOM 711 O O . LEU A 1 92 ? 0.542 -15.490 -0.256 1.00 83.12 92 LEU A O 1
ATOM 715 N N . GLY A 1 93 ? -0.778 -15.259 -2.052 1.00 83.12 93 GLY A N 1
ATOM 716 C CA . GLY A 1 93 ? -2.037 -15.490 -1.341 1.00 83.12 93 GLY A CA 1
ATOM 717 C C . GLY A 1 93 ? -2.486 -14.332 -0.442 1.00 83.12 93 GLY A C 1
ATOM 718 O O . GLY A 1 93 ? -3.401 -14.498 0.360 1.00 83.12 93 GLY A O 1
ATOM 719 N N . TYR A 1 94 ? -1.881 -13.146 -0.570 1.00 83.62 94 TYR A N 1
ATOM 720 C CA . TYR A 1 94 ? -2.303 -11.958 0.181 1.00 83.62 94 TYR A CA 1
ATOM 721 C C . TYR A 1 94 ? -3.632 -11.377 -0.311 1.00 83.62 94 TYR A C 1
ATOM 723 O O . TYR A 1 94 ? -4.276 -10.626 0.424 1.00 83.62 94 TYR A O 1
ATOM 731 N N . ILE A 1 95 ? -4.011 -11.686 -1.553 1.00 83.38 95 ILE A N 1
ATOM 732 C CA . ILE A 1 95 ? -5.249 -11.260 -2.208 1.00 83.38 95 ILE A CA 1
ATOM 733 C C . ILE A 1 95 ? -5.775 -12.443 -3.003 1.00 83.38 95 ILE A C 1
ATOM 735 O O . ILE A 1 95 ? -5.015 -13.059 -3.755 1.00 83.38 95 ILE A O 1
ATOM 739 N N . LYS A 1 96 ? -7.063 -12.745 -2.871 1.00 82.31 96 LYS A N 1
AT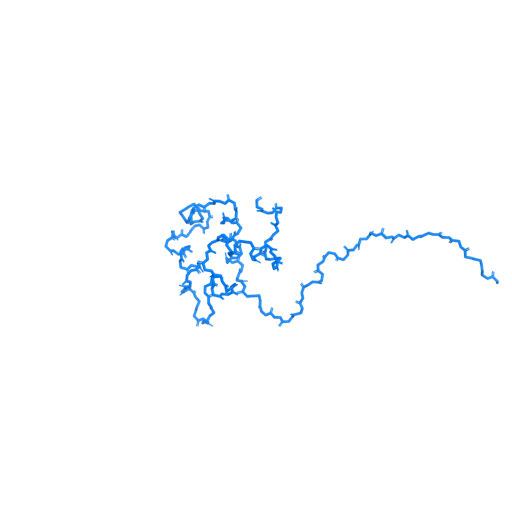OM 740 C CA . LYS A 1 96 ? -7.708 -13.767 -3.696 1.00 82.31 96 LYS A CA 1
ATOM 741 C C . LYS A 1 96 ? -8.251 -13.136 -4.970 1.00 82.31 96 LYS A C 1
ATOM 743 O O . LYS A 1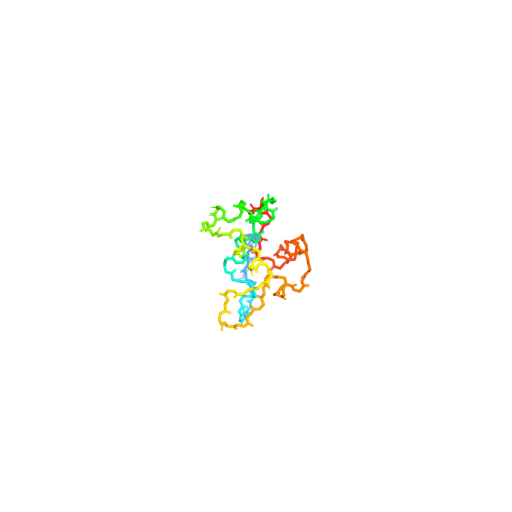 96 ? -8.739 -12.013 -4.938 1.00 82.31 96 LYS A O 1
ATOM 748 N N . ILE A 1 97 ? -8.205 -13.872 -6.080 1.00 76.50 97 ILE A N 1
ATOM 749 C CA . ILE A 1 97 ? -8.766 -13.425 -7.368 1.00 76.50 97 ILE A CA 1
ATOM 750 C C . ILE A 1 97 ? -10.269 -13.140 -7.261 1.00 76.50 97 ILE A C 1
ATOM 752 O O . ILE A 1 97 ? -10.760 -12.229 -7.908 1.00 76.50 97 ILE A O 1
ATOM 756 N N . GLU A 1 98 ? -10.976 -13.858 -6.390 1.00 77.62 98 GLU A N 1
ATOM 757 C CA . GLU A 1 98 ? -12.406 -13.665 -6.111 1.00 77.62 98 GLU A CA 1
ATOM 758 C C . GLU A 1 98 ? -12.724 -12.312 -5.451 1.00 77.62 98 GLU A C 1
ATOM 760 O O . GLU A 1 98 ? -13.869 -11.870 -5.452 1.00 77.62 98 GLU A O 1
ATOM 765 N N . GLU A 1 99 ? -11.722 -11.661 -4.853 1.00 68.81 99 GLU A N 1
ATOM 766 C CA . GLU A 1 99 ? -11.868 -10.360 -4.194 1.00 68.81 99 GLU A CA 1
ATOM 767 C C . GLU A 1 99 ? -11.585 -9.182 -5.138 1.00 68.81 99 GLU A C 1
ATOM 769 O O . GLU A 1 99 ? -11.720 -8.024 -4.721 1.00 68.81 99 GLU A O 1
ATOM 774 N N . ILE A 1 100 ? -11.177 -9.459 -6.380 1.00 71.12 100 ILE A N 1
ATOM 775 C CA . ILE A 1 100 ? -10.808 -8.468 -7.394 1.00 71.12 100 ILE A CA 1
ATOM 776 C C . ILE A 1 100 ? -11.977 -8.234 -8.340 1.00 71.12 100 ILE A C 1
ATOM 778 O O . ILE A 1 100 ? -12.500 -9.210 -8.910 1.00 71.12 100 ILE A O 1
#

Organism: NCBI:txid1974478

Radius of gyration: 19.58 Å; chains: 1; bounding box: 28×74×25 Å